Protein AF-A0A3M1JP80-F1 (afdb_monomer_lite)

Foldseek 3Di:
DVVQLVVLVVQLVVLLCQLLVLLVLLLVLLVDPVSVPPCSLPVSLVSNVVSLVSNVVSVVVNCVVPVVVVVAPLVVLLVVLQVQLVVLSVVLSVLSVPDSDNVSSVSSSVSSVSSSVSSVVSVVSVVCSVD

Structure (mmCIF, N/CA/C/O backbone):
data_AF-A0A3M1JP80-F1
#
_entry.id   AF-A0A3M1JP80-F1
#
loop_
_atom_site.group_PDB
_atom_site.id
_atom_site.type_symbol
_atom_site.label_atom_id
_atom_site.label_alt_id
_atom_site.label_comp_id
_atom_site.label_asym_id
_atom_site.label_entity_id
_atom_site.label_seq_id
_atom_site.pdbx_PDB_ins_code
_atom_site.Cartn_x
_atom_site.Cartn_y
_atom_site.Cartn_z
_atom_site.occupancy
_atom_site.B_iso_or_equiv
_atom_site.auth_seq_id
_atom_site.auth_comp_id
_atom_site.auth_asym_id
_atom_site.auth_atom_id
_atom_site.pdbx_PDB_model_num
ATOM 1 N N . MET A 1 1 ? -24.453 -5.245 15.194 1.00 61.25 1 MET A N 1
ATOM 2 C CA . MET A 1 1 ? -23.170 -4.508 15.054 1.00 61.25 1 MET A CA 1
ATOM 3 C C . MET A 1 1 ? -21.935 -5.406 14.967 1.00 61.25 1 MET A C 1
ATOM 5 O O . MET A 1 1 ? -21.081 -5.114 14.142 1.00 61.25 1 MET A O 1
ATOM 9 N N . ILE A 1 2 ? -21.832 -6.500 15.737 1.00 68.19 2 ILE A N 1
ATOM 10 C CA . ILE A 1 2 ? -20.643 -7.385 15.748 1.00 68.19 2 ILE A CA 1
ATOM 11 C C . ILE A 1 2 ? -20.326 -7.970 14.356 1.00 68.19 2 ILE A C 1
ATOM 13 O O . ILE A 1 2 ? -19.183 -7.932 13.914 1.00 68.19 2 ILE A O 1
ATOM 17 N N . PHE A 1 3 ? -21.347 -8.433 13.627 1.00 82.38 3 PHE A N 1
ATOM 18 C CA . PHE A 1 3 ? -21.185 -9.039 12.300 1.00 82.38 3 PHE A CA 1
ATOM 19 C C . PHE A 1 3 ? -20.620 -8.069 11.246 1.00 82.38 3 PHE A C 1
ATOM 21 O O . PHE A 1 3 ? -19.699 -8.415 10.511 1.00 82.38 3 PHE A O 1
ATOM 28 N N . LEU A 1 4 ? -21.111 -6.823 11.226 1.00 84.44 4 LEU A N 1
ATOM 29 C CA . LEU A 1 4 ? -20.651 -5.789 10.294 1.00 84.44 4 LEU A CA 1
ATOM 30 C C . LEU A 1 4 ? -19.176 -5.431 10.529 1.00 84.44 4 LEU A C 1
ATOM 32 O O . LEU A 1 4 ? -18.400 -5.357 9.580 1.00 84.44 4 LEU A O 1
ATOM 36 N N . GLY A 1 5 ? -18.770 -5.267 11.793 1.00 85.44 5 GLY A N 1
ATOM 37 C CA . GLY A 1 5 ? -17.376 -4.986 12.140 1.00 85.44 5 GLY A CA 1
ATOM 38 C C . GLY A 1 5 ? -16.418 -6.104 11.714 1.00 85.44 5 GLY A C 1
ATOM 39 O O . GLY A 1 5 ? -15.335 -5.822 11.201 1.00 85.44 5 GLY A O 1
ATOM 40 N N . SER A 1 6 ? -16.823 -7.368 11.865 1.00 88.25 6 SER A N 1
ATOM 41 C CA . SER A 1 6 ? -16.032 -8.520 11.412 1.00 88.25 6 SER A CA 1
ATOM 42 C C . SER A 1 6 ? -15.884 -8.568 9.890 1.00 88.25 6 SER A C 1
ATOM 44 O O . SER A 1 6 ? -14.782 -8.806 9.400 1.00 88.25 6 SER A O 1
ATOM 46 N N . ILE A 1 7 ? -16.947 -8.273 9.135 1.00 92.12 7 ILE A N 1
ATOM 47 C CA . ILE A 1 7 ? -16.883 -8.225 7.665 1.00 92.12 7 ILE A CA 1
ATOM 48 C C . ILE A 1 7 ? -15.905 -7.148 7.197 1.00 92.12 7 ILE A C 1
ATOM 50 O O . ILE A 1 7 ? -15.040 -7.428 6.370 1.00 92.12 7 ILE A O 1
ATOM 54 N N . ILE A 1 8 ? -15.997 -5.932 7.745 1.00 92.62 8 ILE A N 1
ATOM 55 C CA . ILE A 1 8 ? -15.123 -4.821 7.339 1.00 92.62 8 ILE A CA 1
ATOM 56 C C . ILE A 1 8 ? -13.649 -5.167 7.607 1.00 92.62 8 ILE A C 1
ATOM 58 O O . ILE A 1 8 ? -12.791 -4.883 6.770 1.00 92.62 8 ILE A O 1
ATOM 62 N N . LYS A 1 9 ? -13.349 -5.836 8.730 1.00 90.19 9 LYS A N 1
ATOM 63 C CA . LYS A 1 9 ? -12.000 -6.342 9.039 1.00 90.19 9 LYS A CA 1
ATOM 64 C C . LYS A 1 9 ? -11.491 -7.322 7.990 1.00 90.19 9 LYS A C 1
ATOM 66 O O . LYS A 1 9 ? -10.377 -7.150 7.500 1.00 90.19 9 LYS A O 1
ATOM 71 N N . VAL A 1 10 ? -12.306 -8.306 7.620 1.00 94.62 10 VAL A N 1
ATOM 72 C CA . VAL A 1 10 ? -11.944 -9.290 6.590 1.00 94.62 10 VAL A CA 1
ATOM 73 C C . VAL A 1 10 ? -11.722 -8.605 5.243 1.00 94.62 10 VAL A C 1
ATOM 75 O O . VAL A 1 10 ? -10.695 -8.835 4.612 1.00 94.62 10 VAL A O 1
ATOM 78 N N . VAL A 1 11 ? -12.618 -7.705 4.829 1.00 96.06 11 VAL A N 1
ATOM 79 C CA . VAL A 1 11 ? -12.479 -6.947 3.574 1.00 96.06 11 VAL A CA 1
ATOM 80 C C . VAL A 1 11 ? -11.193 -6.116 3.563 1.00 96.06 11 VAL A C 1
ATOM 82 O O . VAL A 1 11 ? -10.473 -6.121 2.567 1.00 96.06 11 VAL A O 1
ATOM 85 N N . HIS A 1 12 ? -10.862 -5.447 4.668 1.00 94.06 12 HIS A N 1
ATOM 86 C CA . HIS A 1 12 ? -9.623 -4.679 4.789 1.00 94.06 12 HIS A CA 1
ATOM 87 C C . HIS A 1 12 ? -8.377 -5.571 4.680 1.00 94.06 12 HIS A C 1
ATOM 89 O O . HIS A 1 12 ? -7.443 -5.224 3.961 1.00 94.06 12 HIS A O 1
ATOM 95 N N . LEU A 1 13 ? -8.366 -6.734 5.341 1.00 93.56 13 LEU A N 1
ATOM 96 C CA . LEU A 1 13 ? -7.254 -7.689 5.256 1.00 93.56 13 LEU A CA 1
ATOM 97 C C . LEU A 1 13 ? -7.104 -8.283 3.849 1.00 93.56 13 LEU A C 1
ATOM 99 O O . LEU A 1 13 ? -5.985 -8.402 3.354 1.00 93.56 13 LEU A O 1
ATOM 103 N N . LEU A 1 14 ? -8.212 -8.604 3.179 1.00 96.31 14 LEU A N 1
ATOM 104 C CA . LEU A 1 14 ? -8.191 -9.079 1.795 1.00 96.31 14 LEU A CA 1
ATOM 105 C C . LEU A 1 14 ? -7.657 -8.002 0.848 1.00 96.31 14 LEU A C 1
ATOM 107 O O . LEU A 1 14 ? -6.785 -8.285 0.029 1.00 96.31 14 LEU A O 1
ATOM 111 N N . ALA A 1 15 ? -8.121 -6.759 0.985 1.00 96.12 15 ALA A N 1
ATOM 112 C CA . ALA A 1 15 ? -7.622 -5.643 0.190 1.00 96.12 15 ALA A CA 1
ATOM 113 C C . ALA A 1 15 ? -6.123 -5.404 0.425 1.00 96.12 15 ALA A C 1
ATOM 115 O O . ALA A 1 15 ? -5.381 -5.175 -0.530 1.00 96.12 15 ALA A O 1
ATOM 116 N N . PHE A 1 16 ? -5.661 -5.530 1.674 1.00 95.00 16 PHE A N 1
ATOM 117 C CA . PHE A 1 16 ? -4.243 -5.462 2.021 1.00 95.00 16 PHE A CA 1
ATOM 118 C C . PHE A 1 16 ? -3.447 -6.571 1.327 1.00 95.00 16 PHE A C 1
ATOM 120 O O . PHE A 1 16 ? -2.452 -6.281 0.666 1.00 95.00 16 PHE A O 1
ATOM 127 N N . ALA A 1 17 ? -3.910 -7.821 1.408 1.00 95.44 17 ALA A N 1
ATOM 128 C CA . ALA A 1 17 ? -3.250 -8.965 0.785 1.00 95.44 17 ALA A CA 1
ATOM 129 C C . ALA A 1 17 ? -3.191 -8.843 -0.747 1.00 95.44 17 ALA A C 1
ATOM 131 O O . ALA A 1 17 ? -2.146 -9.107 -1.341 1.00 95.44 17 ALA A O 1
ATOM 132 N N . VAL A 1 18 ? -4.273 -8.391 -1.391 1.00 96.19 18 VAL A N 1
ATOM 133 C CA . VAL A 1 18 ? -4.310 -8.166 -2.846 1.00 96.19 18 VAL A CA 1
ATOM 134 C C . VAL A 1 18 ? -3.362 -7.038 -3.245 1.00 96.19 18 VAL A C 1
ATOM 136 O O . VAL A 1 18 ? -2.593 -7.193 -4.194 1.00 96.19 18 VAL A O 1
ATOM 139 N N . TRP A 1 19 ? -3.370 -5.921 -2.513 1.00 95.38 19 TRP A N 1
ATOM 140 C CA . TRP A 1 19 ? -2.461 -4.805 -2.769 1.00 95.38 19 TRP A CA 1
ATOM 141 C C . TRP A 1 19 ? -1.000 -5.252 -2.643 1.00 95.38 19 TRP A C 1
ATOM 143 O O . TRP A 1 19 ? -0.206 -5.056 -3.565 1.00 95.38 19 TRP A O 1
ATOM 153 N N . PHE A 1 20 ? -0.669 -5.931 -1.544 1.00 94.56 20 PHE A N 1
ATOM 154 C CA . PHE A 1 20 ? 0.670 -6.429 -1.247 1.00 94.56 20 PHE A CA 1
ATOM 155 C C . PHE A 1 20 ? 1.140 -7.464 -2.278 1.00 94.56 20 PHE A C 1
ATOM 157 O O . PHE A 1 20 ? 2.212 -7.321 -2.865 1.00 94.56 20 PHE A O 1
ATOM 164 N N . GLY A 1 21 ? 0.306 -8.464 -2.573 1.00 93.69 21 GLY A N 1
ATOM 165 C CA . GLY A 1 21 ? 0.598 -9.494 -3.567 1.00 93.69 21 GLY A CA 1
ATOM 166 C C . GLY A 1 21 ? 0.793 -8.912 -4.966 1.00 93.69 21 GLY A C 1
ATOM 167 O O . GLY A 1 21 ? 1.747 -9.273 -5.652 1.00 93.69 21 GLY A O 1
ATOM 168 N N . SER A 1 22 ? -0.041 -7.949 -5.370 1.00 92.56 22 SER A N 1
ATOM 169 C CA . SER A 1 22 ? 0.107 -7.279 -6.667 1.00 92.56 22 SER A CA 1
ATOM 170 C C . SER A 1 22 ? 1.452 -6.548 -6.794 1.00 92.56 22 SER A C 1
ATOM 172 O O . SER A 1 22 ? 2.104 -6.661 -7.830 1.00 92.56 22 SER A O 1
ATOM 174 N N . GLY A 1 23 ? 1.939 -5.901 -5.728 1.00 91.94 23 GLY A N 1
ATOM 175 C CA . GLY A 1 23 ? 3.266 -5.279 -5.711 1.00 91.94 23 GLY A CA 1
ATOM 176 C C . GLY A 1 23 ? 4.402 -6.287 -5.934 1.00 91.94 23 GLY A C 1
ATOM 177 O O . GLY A 1 23 ? 5.309 -6.027 -6.726 1.00 91.94 23 GLY A O 1
ATOM 178 N N . PHE A 1 24 ? 4.323 -7.472 -5.317 1.00 90.94 24 PHE A N 1
ATOM 179 C CA . PHE A 1 24 ? 5.292 -8.553 -5.546 1.00 90.94 24 PHE A CA 1
ATOM 180 C C . PHE A 1 24 ? 5.281 -9.059 -6.985 1.00 90.94 24 PHE A C 1
ATOM 182 O O . PHE A 1 24 ? 6.344 -9.217 -7.592 1.00 90.94 24 PHE A O 1
ATOM 189 N N . VAL A 1 25 ? 4.089 -9.288 -7.545 1.00 89.94 25 VAL A N 1
ATOM 190 C CA . VAL A 1 25 ? 3.956 -9.720 -8.943 1.00 89.94 25 VAL A CA 1
ATOM 191 C C . VAL A 1 25 ? 4.533 -8.657 -9.877 1.00 89.94 25 VAL A C 1
ATOM 193 O O . VAL A 1 25 ? 5.232 -9.011 -10.826 1.00 89.94 25 VAL A O 1
ATOM 196 N N . LEU A 1 26 ? 4.339 -7.365 -9.581 1.00 88.62 26 LEU A N 1
ATOM 197 C CA . LEU A 1 26 ? 4.941 -6.291 -10.366 1.00 88.62 26 LEU A CA 1
ATOM 198 C C . LEU A 1 26 ? 6.470 -6.356 -10.319 1.00 88.62 26 LEU A C 1
ATOM 200 O O . LEU A 1 26 ? 7.092 -6.425 -11.374 1.00 88.62 26 LEU A O 1
ATOM 204 N N . ILE A 1 27 ? 7.082 -6.405 -9.131 1.00 89.31 27 ILE A N 1
ATOM 205 C CA . ILE A 1 27 ? 8.549 -6.497 -8.990 1.00 89.31 27 ILE A CA 1
ATOM 206 C C . ILE A 1 27 ? 9.101 -7.701 -9.760 1.00 89.31 27 ILE A C 1
ATOM 208 O O . ILE A 1 27 ? 10.127 -7.587 -10.438 1.00 89.31 27 ILE A O 1
ATOM 212 N N . ARG A 1 28 ? 8.408 -8.843 -9.688 1.00 87.19 28 ARG A N 1
ATOM 213 C CA . ARG A 1 28 ? 8.790 -10.048 -10.425 1.00 87.19 28 ARG A CA 1
ATOM 214 C C . ARG A 1 28 ? 8.683 -9.849 -11.936 1.00 87.19 28 ARG A C 1
ATOM 216 O O . ARG A 1 28 ? 9.633 -10.179 -12.635 1.00 87.19 28 ARG A O 1
ATOM 223 N N . SER A 1 29 ? 7.594 -9.258 -12.426 1.00 84.62 29 SER A N 1
ATOM 224 C CA . SER A 1 29 ? 7.408 -8.970 -13.858 1.00 84.62 29 SER A CA 1
ATOM 225 C C . SER A 1 29 ? 8.411 -7.952 -14.412 1.00 84.62 29 SER A C 1
ATOM 227 O O . SER A 1 29 ? 8.730 -7.977 -15.591 1.00 84.62 29 SER A O 1
ATOM 229 N N . LEU A 1 30 ? 8.945 -7.070 -13.561 1.00 83.06 30 LEU A N 1
ATOM 230 C CA . LEU A 1 30 ? 10.004 -6.122 -13.921 1.00 83.06 30 LEU A CA 1
ATOM 231 C C . LEU A 1 30 ? 11.397 -6.768 -13.967 1.00 83.06 30 LEU A C 1
ATOM 233 O O . LEU A 1 30 ? 12.351 -6.116 -14.375 1.00 83.06 30 LEU A O 1
ATOM 237 N N . SER A 1 31 ? 11.535 -8.005 -13.485 1.00 79.81 31 SER A N 1
ATOM 238 C CA . SER A 1 31 ? 12.814 -8.727 -13.436 1.00 79.81 31 SER A CA 1
ATOM 239 C C . SER A 1 31 ? 12.955 -9.767 -14.550 1.00 79.81 31 SER A C 1
ATOM 241 O O . SER A 1 31 ? 13.997 -10.402 -14.650 1.00 79.81 31 SER A O 1
ATOM 243 N N . ASP A 1 32 ? 11.906 -9.976 -15.341 1.00 77.00 32 ASP A N 1
ATOM 244 C CA . ASP A 1 32 ? 11.828 -11.005 -16.372 1.00 77.00 32 ASP A CA 1
ATOM 245 C C . ASP A 1 32 ? 11.324 -10.350 -17.665 1.00 77.00 32 ASP A C 1
ATOM 247 O O . ASP A 1 32 ? 10.186 -9.887 -17.730 1.00 77.00 32 ASP A O 1
ATOM 251 N N . GLU A 1 33 ? 12.191 -10.271 -18.677 1.00 63.84 33 GLU A N 1
ATOM 252 C CA . GLU A 1 33 ? 11.917 -9.618 -19.966 1.00 63.84 33 GLU A CA 1
ATOM 253 C C . GLU A 1 33 ? 10.757 -10.283 -20.724 1.00 63.84 33 GLU A C 1
ATOM 255 O O . GLU A 1 33 ? 9.999 -9.594 -21.408 1.00 63.84 33 GLU A O 1
ATOM 260 N N . ALA A 1 34 ? 10.545 -11.594 -20.549 1.00 57.47 34 ALA A N 1
ATOM 261 C CA . ALA A 1 34 ? 9.406 -12.302 -21.132 1.00 57.47 34 ALA A CA 1
ATOM 262 C C . ALA A 1 34 ? 8.105 -12.030 -20.350 1.00 57.47 34 ALA A C 1
ATOM 264 O O . ALA A 1 34 ? 7.021 -11.942 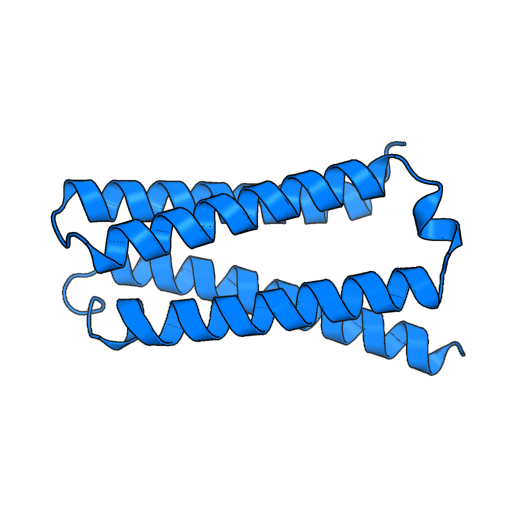-20.936 1.00 57.47 34 ALA A O 1
ATOM 265 N N . ALA A 1 35 ? 8.201 -11.845 -19.028 1.00 57.34 35 ALA A N 1
ATOM 266 C CA . ALA A 1 35 ? 7.068 -11.498 -18.166 1.00 57.34 35 ALA A CA 1
ATOM 267 C C . ALA A 1 35 ? 6.684 -10.008 -18.224 1.00 57.34 35 ALA A C 1
ATOM 269 O O . ALA A 1 35 ? 5.532 -9.672 -17.922 1.00 57.34 35 ALA A O 1
ATOM 270 N N . HIS A 1 36 ? 7.594 -9.137 -18.679 1.00 64.75 36 HIS A N 1
ATOM 271 C CA . HIS A 1 36 ? 7.392 -7.695 -18.893 1.00 64.75 36 HIS A CA 1
ATOM 272 C C . HIS A 1 36 ? 6.363 -7.358 -19.999 1.00 64.75 36 HIS A C 1
ATOM 274 O O . HIS A 1 36 ? 6.195 -6.212 -20.409 1.00 64.75 36 HIS A O 1
ATOM 280 N N . SER A 1 37 ? 5.611 -8.360 -20.461 1.00 59.97 37 SER A N 1
ATOM 281 C CA . SER A 1 37 ? 4.384 -8.213 -21.241 1.00 59.97 37 SER A CA 1
ATOM 282 C C . SER A 1 37 ? 3.453 -7.111 -20.695 1.00 59.97 37 SER A C 1
ATOM 284 O O . SER A 1 37 ? 3.409 -6.841 -19.492 1.00 59.97 37 SER A O 1
ATOM 286 N N . ARG A 1 38 ? 2.621 -6.530 -21.578 1.00 57.50 38 ARG A N 1
ATOM 287 C CA . ARG A 1 38 ? 1.578 -5.511 -21.284 1.00 57.50 38 ARG A CA 1
ATOM 288 C C . ARG A 1 38 ? 0.822 -5.716 -19.964 1.00 57.50 38 ARG A C 1
ATOM 290 O O . ARG A 1 38 ? 0.385 -4.743 -19.349 1.00 57.50 38 ARG A O 1
ATOM 297 N N . THR A 1 39 ? 0.647 -6.963 -19.540 1.00 60.94 39 THR A N 1
ATOM 298 C CA . THR A 1 39 ? 0.008 -7.380 -18.290 1.00 60.94 39 THR A CA 1
ATOM 299 C C . THR A 1 39 ? 0.686 -6.802 -17.042 1.00 60.94 39 THR A C 1
ATOM 301 O O . THR A 1 39 ? -0.011 -6.310 -16.152 1.00 60.94 39 THR A O 1
ATOM 304 N N . GLY A 1 40 ? 2.022 -6.790 -16.992 1.00 66.19 40 GLY A N 1
ATOM 305 C CA . GLY A 1 40 ? 2.797 -6.266 -15.863 1.00 66.19 40 GLY A CA 1
ATOM 306 C C . GLY A 1 40 ? 2.652 -4.754 -15.701 1.00 66.19 40 GLY A C 1
ATOM 307 O O . GLY A 1 40 ? 2.354 -4.265 -14.614 1.00 66.19 40 GLY A O 1
ATOM 308 N N . ALA A 1 41 ? 2.757 -4.013 -16.8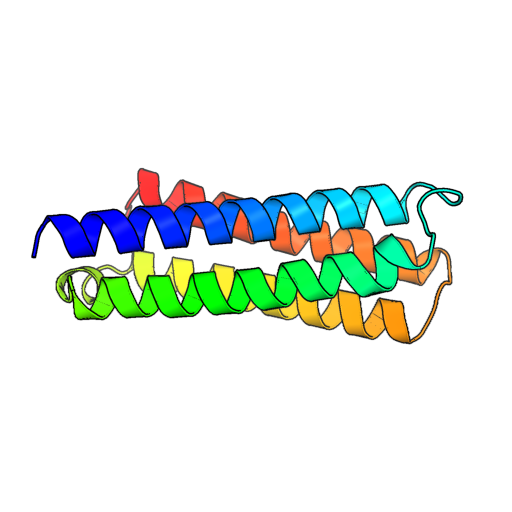06 1.00 67.81 41 ALA A N 1
ATOM 309 C CA . ALA A 1 41 ? 2.721 -2.552 -16.791 1.00 67.81 41 ALA A CA 1
ATOM 310 C C . ALA A 1 41 ? 1.310 -1.944 -16.678 1.00 67.81 41 ALA A C 1
ATOM 312 O O . ALA A 1 41 ? 1.166 -0.810 -16.223 1.00 67.81 41 ALA A O 1
ATOM 313 N N . THR A 1 42 ? 0.253 -2.674 -17.058 1.00 77.25 42 THR A N 1
ATOM 314 C CA . THR A 1 42 ? -1.111 -2.105 -17.117 1.00 77.25 42 THR A CA 1
ATOM 315 C C . THR A 1 42 ? -2.111 -2.767 -16.176 1.00 77.25 42 THR A C 1
ATOM 317 O O . THR A 1 42 ? -2.886 -2.065 -15.519 1.00 77.25 42 THR A O 1
ATOM 320 N N . THR A 1 43 ? -2.097 -4.095 -16.057 1.00 85.38 43 THR A N 1
ATOM 321 C CA . THR A 1 43 ? -3.098 -4.833 -15.274 1.00 85.38 43 THR A CA 1
ATOM 322 C C . THR A 1 43 ? -2.775 -4.788 -13.788 1.00 85.38 43 THR A C 1
ATOM 324 O O . THR A 1 43 ? -3.640 -4.438 -12.983 1.00 85.38 43 THR A O 1
ATOM 327 N N . ILE A 1 44 ? -1.523 -5.066 -13.416 1.00 88.81 44 ILE A N 1
ATOM 328 C CA . ILE A 1 44 ? -1.109 -5.096 -12.008 1.00 88.81 44 ILE A CA 1
ATOM 329 C C . ILE A 1 44 ? -1.332 -3.742 -11.321 1.00 88.81 44 ILE A C 1
ATOM 331 O O . ILE A 1 44 ? -1.967 -3.716 -10.264 1.00 88.81 44 ILE A O 1
ATOM 335 N N . PRO A 1 45 ? -0.943 -2.594 -11.912 1.00 87.75 45 PRO A N 1
ATOM 336 C CA . PRO A 1 45 ? -1.147 -1.315 -11.246 1.00 87.75 45 PRO A CA 1
ATOM 337 C C . PRO A 1 45 ? -2.627 -0.920 -11.135 1.00 87.75 45 PRO A C 1
ATOM 339 O O . PRO A 1 45 ? -3.003 -0.170 -10.232 1.00 87.75 45 PRO A O 1
ATOM 342 N N . ARG A 1 46 ? -3.495 -1.417 -12.031 1.00 90.44 46 ARG A N 1
ATOM 343 C CA . ARG A 1 46 ? -4.952 -1.249 -11.902 1.00 90.44 46 ARG A CA 1
ATOM 344 C C . ARG A 1 46 ? -5.494 -2.040 -10.717 1.00 90.44 46 ARG A C 1
ATOM 346 O O . ARG A 1 46 ? -6.214 -1.460 -9.910 1.00 90.44 46 ARG A O 1
ATOM 353 N N . ILE A 1 47 ? -5.110 -3.311 -10.580 1.00 91.94 47 ILE A N 1
ATOM 354 C CA . ILE A 1 47 ? -5.481 -4.149 -9.427 1.00 91.94 47 ILE A CA 1
ATOM 355 C C . ILE A 1 47 ? -5.004 -3.492 -8.127 1.00 91.94 47 ILE A C 1
ATOM 357 O O . ILE A 1 47 ? -5.796 -3.324 -7.202 1.00 91.94 47 ILE A O 1
ATOM 361 N N . GLN A 1 48 ? -3.750 -3.035 -8.092 1.00 92.19 48 GLN A N 1
ATOM 362 C CA . GLN A 1 48 ? -3.173 -2.349 -6.935 1.00 92.19 48 GLN A CA 1
ATOM 363 C C . GLN A 1 48 ? -3.944 -1.058 -6.598 1.00 92.19 48 GLN A C 1
ATOM 365 O O . GLN A 1 48 ? -4.204 -0.778 -5.432 1.00 92.19 48 GLN A O 1
ATOM 370 N N . GLY A 1 49 ? -4.381 -0.292 -7.605 1.00 92.31 49 GLY A N 1
ATOM 371 C CA . GLY A 1 49 ? -5.210 0.904 -7.409 1.00 92.31 49 GLY A CA 1
ATOM 372 C C . GLY A 1 49 ? -6.587 0.607 -6.803 1.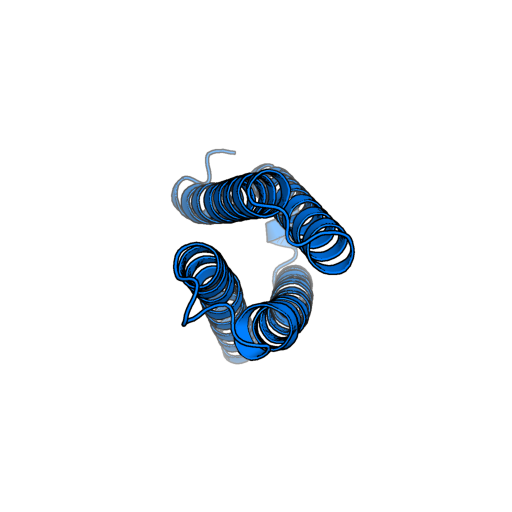00 92.31 49 GLY A C 1
ATOM 373 O O . GLY A 1 49 ? -6.987 1.260 -5.840 1.00 92.31 49 GLY A O 1
ATOM 374 N N . TRP A 1 50 ? -7.295 -0.403 -7.317 1.00 94.88 50 TRP A N 1
ATOM 375 C CA . TRP A 1 50 ? -8.589 -0.818 -6.761 1.00 94.88 50 TRP A CA 1
ATOM 376 C C . TRP A 1 50 ? -8.454 -1.375 -5.344 1.00 94.88 50 TRP A C 1
ATOM 378 O O . TRP A 1 50 ? -9.233 -1.016 -4.463 1.00 94.88 50 TRP A O 1
ATOM 388 N N . ALA A 1 51 ? -7.430 -2.193 -5.100 1.00 95.75 51 ALA A N 1
ATOM 389 C CA . ALA A 1 51 ? -7.143 -2.716 -3.772 1.00 95.75 51 ALA A CA 1
ATOM 390 C C . ALA A 1 51 ? -6.842 -1.587 -2.773 1.00 95.75 51 ALA A C 1
ATOM 392 O O . ALA A 1 51 ? -7.339 -1.625 -1.651 1.00 95.75 51 ALA A O 1
ATOM 393 N N . ALA A 1 52 ? -6.111 -0.544 -3.188 1.00 95.38 52 ALA A N 1
ATOM 394 C CA . ALA A 1 52 ? -5.843 0.626 -2.352 1.00 95.38 52 ALA A CA 1
ATOM 395 C C . ALA A 1 52 ? -7.137 1.355 -1.956 1.00 95.38 52 ALA A C 1
ATOM 397 O O . ALA A 1 52 ? -7.318 1.690 -0.787 1.00 95.38 52 ALA A O 1
ATOM 398 N N . LEU A 1 53 ? -8.057 1.552 -2.907 1.00 95.94 53 LEU A N 1
ATOM 399 C CA . LEU A 1 53 ? -9.361 2.170 -2.647 1.00 95.94 53 LEU A CA 1
ATOM 400 C C . LEU A 1 53 ? -10.182 1.371 -1.632 1.00 95.94 53 LEU A C 1
ATOM 402 O O . LEU A 1 53 ? -10.677 1.942 -0.661 1.00 95.94 53 LEU A O 1
ATOM 406 N N . VAL A 1 54 ? -10.297 0.053 -1.825 1.00 97.00 54 VAL A N 1
ATOM 407 C CA . VAL A 1 54 ? -11.036 -0.820 -0.897 1.00 97.00 54 VAL A CA 1
ATOM 408 C C . VAL A 1 54 ? -10.381 -0.823 0.483 1.00 97.00 54 VAL A C 1
ATOM 410 O O . VAL A 1 54 ? -11.077 -0.754 1.495 1.00 97.00 54 VAL A O 1
ATOM 413 N N . LEU A 1 55 ? -9.049 -0.849 0.538 1.00 95.25 55 LEU A N 1
ATOM 414 C CA . LEU A 1 55 ? -8.287 -0.833 1.782 1.00 95.25 55 LEU A CA 1
ATOM 415 C C . LEU A 1 55 ? -8.562 0.441 2.598 1.00 95.25 55 LEU A C 1
ATOM 417 O O . LEU A 1 55 ? -8.844 0.342 3.795 1.00 95.25 55 LEU A O 1
ATOM 421 N N . VAL A 1 56 ? -8.553 1.616 1.954 1.00 94.56 56 VAL A N 1
ATOM 422 C CA . VAL A 1 56 ? -8.890 2.902 2.593 1.00 94.56 56 VAL A CA 1
ATOM 423 C C . VAL A 1 56 ? -10.349 2.938 3.015 1.00 94.56 56 VAL A C 1
ATOM 425 O O . VAL A 1 56 ? -10.630 3.245 4.170 1.00 94.56 56 VAL A O 1
ATOM 428 N N . ALA A 1 57 ? -11.275 2.593 2.117 1.00 96.19 57 ALA A N 1
ATOM 429 C CA . ALA A 1 57 ? -12.705 2.628 2.407 1.00 96.19 57 ALA A CA 1
ATOM 430 C C . ALA A 1 57 ? -13.059 1.722 3.597 1.00 96.19 57 ALA A C 1
ATOM 432 O O . ALA A 1 57 ? -13.766 2.143 4.511 1.00 96.19 57 ALA A O 1
ATOM 433 N N . ALA A 1 58 ? -12.506 0.507 3.638 1.00 94.81 58 ALA A N 1
ATOM 434 C CA . ALA A 1 58 ? -12.690 -0.408 4.758 1.00 94.81 58 ALA A CA 1
ATOM 435 C C . ALA A 1 58 ? -11.999 0.096 6.037 1.00 94.81 58 ALA A C 1
ATOM 437 O O . ALA A 1 58 ? -12.547 -0.054 7.126 1.00 94.81 58 ALA A O 1
ATOM 438 N N . GLY A 1 59 ? -10.830 0.737 5.923 1.00 92.25 59 GLY A N 1
ATOM 439 C CA . GLY A 1 59 ? -10.143 1.363 7.057 1.00 92.25 59 GLY A CA 1
ATOM 440 C C . GLY A 1 59 ? -10.968 2.488 7.687 1.00 92.25 59 GLY A C 1
ATOM 441 O O . GLY A 1 59 ? -11.203 2.472 8.892 1.00 92.25 59 GLY A O 1
ATOM 442 N N . VAL A 1 60 ? -11.487 3.408 6.869 1.00 93.94 60 VAL A N 1
ATOM 443 C CA . VAL A 1 60 ? -12.411 4.469 7.305 1.00 93.94 60 VAL A CA 1
ATOM 444 C C . VAL A 1 60 ? -13.686 3.863 7.891 1.00 93.94 60 VAL A C 1
ATOM 446 O O . VAL A 1 60 ? -14.119 4.273 8.964 1.00 93.94 60 VAL A O 1
ATOM 449 N N . GLY A 1 61 ? -14.241 2.828 7.255 1.00 93.44 61 GLY A N 1
ATOM 450 C CA . GLY A 1 61 ? -15.383 2.081 7.779 1.00 93.44 61 GLY A CA 1
ATOM 451 C C . GLY A 1 61 ? -15.141 1.527 9.186 1.00 93.44 61 GLY A C 1
ATOM 452 O O . GLY A 1 61 ? -16.021 1.625 10.039 1.00 93.44 61 GLY A O 1
ATOM 453 N N . MET A 1 62 ? -13.939 1.015 9.480 1.00 90.88 62 MET A N 1
ATOM 454 C CA . MET A 1 62 ? -13.598 0.588 10.842 1.00 90.88 62 MET A CA 1
ATOM 455 C C . MET A 1 62 ? -13.548 1.743 11.836 1.00 90.88 62 MET A C 1
ATOM 457 O O . MET A 1 62 ? -13.977 1.547 12.968 1.00 90.88 62 MET A O 1
ATOM 461 N N . LEU A 1 63 ? -13.060 2.922 11.440 1.00 91.62 63 LEU A N 1
ATOM 462 C CA . LEU A 1 63 ? -13.031 4.100 12.317 1.00 91.62 63 LEU A CA 1
ATOM 463 C C . LEU A 1 63 ? -14.444 4.597 12.646 1.00 91.62 63 LEU A C 1
ATOM 465 O O . LEU A 1 63 ? -14.691 5.021 13.770 1.00 91.62 63 LEU A O 1
ATOM 469 N N . LEU A 1 64 ? -15.382 4.487 11.701 1.00 92.06 64 LEU A N 1
ATOM 470 C CA . LEU A 1 64 ? -16.790 4.824 11.936 1.00 92.06 64 LEU A CA 1
ATOM 471 C C . LEU A 1 64 ? -17.472 3.838 12.896 1.00 92.06 64 LEU A C 1
ATOM 473 O O . LEU A 1 64 ? -18.274 4.247 13.731 1.00 92.06 64 LEU A O 1
ATOM 477 N N . VAL A 1 65 ? -17.157 2.541 12.797 1.00 90.94 65 VAL A N 1
ATOM 478 C CA . VAL A 1 65 ? -17.735 1.501 13.672 1.00 90.94 65 VAL A CA 1
ATOM 479 C C . VAL A 1 65 ? -17.060 1.467 15.048 1.00 90.94 65 VAL A C 1
ATOM 481 O O . VAL A 1 65 ? -17.718 1.176 16.047 1.00 90.94 65 VAL A O 1
ATOM 484 N N . TYR A 1 66 ? -15.763 1.772 15.114 1.00 89.19 66 TYR A N 1
ATOM 485 C CA . TYR A 1 66 ? -14.954 1.758 16.332 1.00 89.19 66 TYR A CA 1
ATOM 486 C C . TYR A 1 66 ? -14.168 3.072 16.482 1.00 89.19 66 TYR A C 1
ATOM 488 O O . TYR A 1 66 ? -12.952 3.095 16.269 1.00 89.19 66 TYR A O 1
ATOM 496 N N . PRO A 1 67 ? -14.826 4.169 16.902 1.00 88.88 67 PRO A N 1
ATOM 497 C CA . PRO A 1 67 ? -14.181 5.477 17.033 1.00 88.88 67 PRO A CA 1
ATOM 498 C C . PRO A 1 67 ? -13.026 5.494 18.039 1.00 88.88 67 PRO A C 1
ATOM 500 O O . PRO A 1 67 ? -12.119 6.311 17.922 1.00 88.88 67 PRO A O 1
ATOM 503 N N . SER A 1 68 ? -13.016 4.564 19.002 1.00 86.38 68 SER A N 1
ATOM 504 C CA . SER A 1 68 ? -11.923 4.402 19.970 1.00 86.38 68 SER A CA 1
ATOM 505 C C . SER A 1 68 ? -10.563 4.139 19.315 1.00 86.38 68 SER A C 1
ATOM 507 O O . SER A 1 68 ? -9.535 4.444 19.912 1.00 86.38 68 SER A O 1
ATOM 509 N N . LEU A 1 69 ? -10.529 3.642 18.072 1.00 83.56 69 LEU A N 1
ATOM 510 C CA . LEU A 1 69 ? -9.289 3.465 17.311 1.00 83.56 69 LEU A CA 1
ATOM 511 C C . LEU A 1 69 ? -8.570 4.794 17.020 1.00 83.56 69 LEU A C 1
ATOM 513 O O . LEU A 1 69 ? -7.356 4.785 16.843 1.00 83.56 69 LEU A O 1
ATOM 517 N N . LEU A 1 70 ? -9.289 5.925 17.000 1.00 84.56 70 LEU A N 1
ATOM 518 C CA . LEU A 1 70 ? -8.718 7.259 16.766 1.00 84.56 70 LEU A CA 1
ATOM 519 C C . LEU A 1 70 ? -7.852 7.761 17.930 1.00 84.56 70 LEU A C 1
ATOM 521 O O . LEU A 1 70 ? -7.077 8.695 17.752 1.00 84.56 70 LEU A O 1
ATOM 525 N N . GLN A 1 71 ? -7.984 7.163 19.115 1.00 82.81 71 GLN A N 1
ATOM 526 C CA . GLN A 1 71 ? -7.297 7.627 20.322 1.00 82.81 71 GLN A CA 1
ATOM 527 C C . GLN A 1 71 ? -5.836 7.155 20.405 1.00 82.81 71 GLN A C 1
ATOM 529 O O . GLN A 1 71 ? -5.077 7.683 21.211 1.00 82.81 71 GLN A O 1
ATOM 534 N N . GLY A 1 72 ? -5.428 6.178 19.585 1.00 79.69 72 GLY A N 1
ATOM 535 C CA . GLY A 1 72 ? -4.082 5.601 19.619 1.00 79.69 72 GLY A CA 1
ATOM 536 C C . GLY A 1 72 ? -3.096 6.279 18.664 1.00 79.69 72 GLY A C 1
ATOM 537 O O . GLY A 1 72 ? -3.390 6.475 17.480 1.00 79.69 72 GLY A O 1
ATOM 538 N N . GLY A 1 73 ? -1.883 6.569 19.145 1.00 83.12 73 GLY A N 1
ATOM 539 C CA . GLY A 1 73 ? -0.796 7.122 18.325 1.00 83.12 73 GLY A CA 1
ATOM 540 C C . GLY A 1 73 ? -0.392 6.193 17.174 1.00 83.12 73 GLY A C 1
ATOM 541 O O . GLY A 1 73 ? -0.059 6.658 16.081 1.00 83.12 73 GLY A O 1
ATOM 542 N N . TRP A 1 74 ? -0.526 4.877 17.373 1.00 88.62 74 TRP A N 1
ATOM 543 C CA . TRP A 1 74 ? -0.265 3.859 16.351 1.00 88.62 74 TRP A CA 1
ATOM 544 C C . TRP A 1 74 ? -1.078 4.048 15.056 1.00 88.62 74 TRP A C 1
ATOM 546 O O . TRP A 1 74 ? -0.583 3.719 13.974 1.00 88.62 74 TRP A O 1
ATOM 556 N N . LEU A 1 75 ? -2.299 4.597 15.126 1.00 89.44 75 LEU A N 1
ATOM 557 C CA . LEU A 1 75 ? -3.134 4.808 13.940 1.00 89.44 75 LEU A CA 1
ATOM 558 C C . LEU A 1 75 ? -2.516 5.857 13.010 1.00 89.44 75 LEU A C 1
ATOM 560 O O . LEU A 1 75 ? -2.457 5.645 11.798 1.00 89.44 75 LEU A O 1
ATOM 564 N N . HIS A 1 76 ? -2.011 6.956 13.573 1.00 89.00 76 HIS A N 1
ATOM 565 C CA . HIS A 1 76 ? -1.363 8.025 12.814 1.00 89.00 76 HIS A CA 1
ATOM 566 C C . HIS A 1 76 ? -0.121 7.505 12.086 1.00 89.00 76 HIS A C 1
ATOM 568 O O . HIS A 1 76 ? 0.039 7.736 10.887 1.00 89.00 76 HIS A O 1
ATOM 574 N N . THR A 1 77 ? 0.709 6.720 12.776 1.00 91.19 77 THR A N 1
ATOM 575 C CA . THR A 1 77 ? 1.887 6.081 12.174 1.00 91.19 77 THR A CA 1
ATOM 576 C C . THR A 1 77 ? 1.492 5.089 11.078 1.00 91.19 77 THR A C 1
ATOM 578 O O . THR A 1 77 ? 2.112 5.072 10.014 1.00 91.19 77 THR A O 1
ATOM 581 N N . LYS A 1 78 ? 0.423 4.304 11.276 1.00 91.44 78 LYS A N 1
ATOM 582 C CA . LYS A 1 78 ? -0.095 3.388 10.248 1.00 91.44 78 LYS A CA 1
ATOM 583 C C . LYS A 1 78 ? -0.556 4.140 8.996 1.00 91.44 78 LYS A C 1
ATOM 585 O O . LYS A 1 78 ? -0.247 3.715 7.884 1.00 91.44 78 LYS A O 1
ATOM 590 N N . ILE A 1 79 ? -1.262 5.258 9.169 1.00 92.62 79 ILE A N 1
ATOM 591 C CA . ILE A 1 79 ? -1.702 6.119 8.063 1.00 92.62 79 ILE A CA 1
ATOM 592 C C . ILE A 1 79 ? -0.491 6.710 7.337 1.00 92.62 79 ILE A C 1
ATOM 594 O O . ILE A 1 79 ? -0.444 6.657 6.112 1.00 92.62 79 ILE A O 1
ATOM 598 N N . LEU A 1 80 ? 0.509 7.211 8.065 1.00 94.56 80 LEU A N 1
ATOM 599 C CA . LEU A 1 80 ? 1.727 7.759 7.468 1.00 94.56 80 LEU A CA 1
ATOM 600 C C . LEU A 1 80 ? 2.466 6.714 6.618 1.00 94.56 80 LEU A C 1
ATOM 602 O O . LEU A 1 80 ? 2.793 6.986 5.464 1.00 94.56 80 LEU A O 1
ATOM 606 N N . LEU A 1 81 ? 2.673 5.506 7.150 1.00 95.12 81 LEU A N 1
ATOM 607 C CA . LEU A 1 81 ? 3.279 4.394 6.407 1.00 95.12 81 LEU A CA 1
ATOM 608 C C . LEU A 1 81 ? 2.480 4.058 5.145 1.00 95.12 81 LEU A C 1
ATOM 610 O O . LEU A 1 81 ? 3.058 3.820 4.083 1.00 95.12 81 LEU A O 1
ATOM 614 N N . TRP A 1 82 ? 1.151 4.078 5.246 1.00 94.50 82 TRP A N 1
ATOM 615 C CA . TRP A 1 82 ? 0.275 3.830 4.110 1.00 94.50 82 TRP A CA 1
ATOM 616 C C . TRP A 1 82 ? 0.375 4.926 3.040 1.00 94.50 82 TRP A C 1
ATOM 618 O O . TRP A 1 82 ? 0.470 4.613 1.854 1.00 94.50 82 TRP A O 1
ATOM 628 N N . LEU A 1 83 ? 0.431 6.199 3.440 1.00 95.62 83 LEU A N 1
ATOM 629 C CA . LEU A 1 83 ? 0.613 7.332 2.528 1.00 95.62 83 LEU A CA 1
ATOM 630 C C . LEU A 1 83 ? 1.967 7.281 1.812 1.00 95.62 83 LEU A C 1
ATOM 632 O O . LEU A 1 83 ? 2.021 7.514 0.604 1.00 95.62 83 LEU A O 1
ATOM 636 N N . ILE A 1 84 ? 3.043 6.927 2.521 1.00 97.31 84 ILE A N 1
ATOM 637 C CA . ILE A 1 84 ? 4.371 6.740 1.919 1.00 97.31 84 ILE A CA 1
ATOM 638 C C . ILE A 1 84 ? 4.324 5.613 0.882 1.00 97.31 84 ILE A C 1
ATOM 640 O O . ILE A 1 84 ? 4.757 5.803 -0.255 1.00 97.31 84 ILE A O 1
ATOM 644 N N . ALA A 1 85 ? 3.748 4.462 1.235 1.00 96.25 85 ALA A N 1
ATOM 645 C CA . ALA A 1 85 ? 3.616 3.333 0.318 1.00 96.25 85 ALA A CA 1
ATOM 646 C C . ALA A 1 85 ? 2.794 3.688 -0.930 1.00 96.25 85 ALA A C 1
ATOM 648 O O . ALA A 1 85 ? 3.168 3.331 -2.053 1.00 96.25 85 ALA A O 1
ATOM 649 N N . LEU A 1 86 ? 1.694 4.423 -0.749 1.00 95.06 86 LEU A N 1
ATOM 650 C CA . LEU A 1 86 ? 0.872 4.905 -1.850 1.00 95.06 86 LEU A CA 1
ATOM 651 C C . LEU A 1 86 ? 1.674 5.859 -2.747 1.00 95.06 86 LEU A C 1
ATOM 653 O O . LEU A 1 86 ? 1.695 5.674 -3.964 1.00 95.06 86 LEU A O 1
ATOM 657 N N . GLY A 1 87 ? 2.381 6.827 -2.162 1.00 95.19 87 GLY A N 1
ATOM 658 C CA . GLY A 1 87 ? 3.230 7.769 -2.891 1.00 95.19 87 GLY A CA 1
ATOM 659 C C . GLY A 1 87 ? 4.288 7.061 -3.737 1.00 95.19 87 GLY A C 1
ATOM 660 O O . GLY A 1 87 ? 4.357 7.281 -4.948 1.00 95.19 87 GLY A O 1
ATOM 661 N N . LEU A 1 88 ? 5.035 6.131 -3.137 1.00 95.94 88 LEU A N 1
ATOM 662 C CA . LEU A 1 88 ? 6.027 5.309 -3.840 1.00 95.94 88 LEU A CA 1
ATOM 663 C C . LEU A 1 88 ? 5.403 4.507 -4.990 1.00 95.94 88 LEU A C 1
ATOM 665 O O . LEU A 1 88 ? 5.971 4.435 -6.080 1.00 95.94 88 LEU A O 1
ATOM 669 N N . THR A 1 89 ? 4.205 3.959 -4.784 1.00 93.56 89 THR A N 1
ATOM 670 C CA . THR A 1 89 ? 3.467 3.210 -5.811 1.00 93.56 89 THR A CA 1
ATOM 671 C C . THR A 1 89 ? 3.007 4.108 -6.962 1.00 93.56 89 THR A C 1
ATOM 673 O O . THR A 1 89 ? 3.078 3.720 -8.125 1.00 93.56 89 THR A O 1
ATOM 676 N N . HIS A 1 90 ? 2.550 5.328 -6.687 1.00 92.62 90 HIS A N 1
ATOM 677 C CA . HIS A 1 90 ? 2.182 6.273 -7.744 1.00 92.62 90 HIS A CA 1
ATOM 678 C C . HIS A 1 90 ? 3.403 6.767 -8.525 1.00 92.62 90 HIS A C 1
ATOM 680 O O . HIS A 1 90 ? 3.348 6.847 -9.754 1.00 92.62 90 HIS A O 1
ATOM 686 N N . MET A 1 91 ? 4.513 7.043 -7.837 1.00 92.94 91 MET A N 1
ATOM 687 C CA . MET A 1 91 ? 5.773 7.429 -8.474 1.00 92.94 91 MET A CA 1
ATOM 688 C C . MET A 1 91 ? 6.319 6.309 -9.362 1.00 92.94 91 MET A C 1
ATOM 690 O O . MET A 1 91 ? 6.727 6.576 -10.493 1.00 92.94 91 MET A O 1
ATOM 694 N N . SER A 1 92 ? 6.267 5.058 -8.896 1.00 91.19 92 SER A N 1
ATOM 695 C CA . SER A 1 92 ? 6.718 3.896 -9.665 1.00 91.19 92 SER A CA 1
ATOM 696 C C . SER A 1 92 ? 5.903 3.733 -10.955 1.00 91.19 92 SER A C 1
ATOM 698 O O . SER A 1 92 ? 6.477 3.580 -12.032 1.00 91.19 92 SER A O 1
ATOM 700 N N . ARG A 1 93 ? 4.575 3.898 -10.884 1.00 88.00 93 ARG A N 1
ATOM 701 C CA . ARG A 1 93 ? 3.678 3.889 -12.054 1.00 88.00 93 ARG A CA 1
ATOM 702 C C . ARG A 1 93 ? 3.964 5.030 -13.023 1.00 88.00 93 ARG A C 1
ATOM 704 O O . ARG A 1 93 ? 4.003 4.813 -14.229 1.00 88.00 93 ARG A O 1
ATOM 711 N N . ALA A 1 94 ? 4.166 6.243 -12.511 1.00 88.31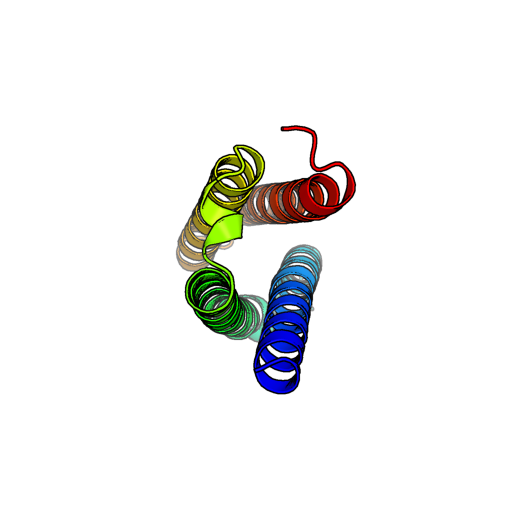 94 ALA A N 1
ATOM 712 C CA . ALA A 1 94 ? 4.487 7.395 -13.346 1.00 88.31 94 ALA A CA 1
ATOM 713 C C . ALA A 1 94 ? 5.820 7.207 -14.083 1.00 88.31 94 ALA A C 1
ATOM 715 O O . ALA A 1 94 ? 5.934 7.609 -15.239 1.00 88.31 94 ALA A O 1
ATOM 716 N N . LYS A 1 95 ? 6.811 6.582 -13.435 1.00 88.56 95 LYS A N 1
ATOM 717 C CA . LYS A 1 95 ? 8.107 6.275 -14.049 1.00 88.56 95 LYS A CA 1
ATOM 718 C C . LYS A 1 95 ? 7.984 5.171 -15.104 1.00 88.56 95 LYS A C 1
ATOM 720 O O . LYS A 1 95 ? 8.515 5.346 -16.195 1.00 88.56 95 LYS A O 1
ATOM 725 N N . LEU A 1 96 ? 7.221 4.115 -14.808 1.00 85.06 96 LEU A N 1
ATOM 726 C CA . LEU A 1 96 ? 6.945 3.013 -15.736 1.00 85.06 96 LEU A CA 1
ATOM 727 C C . LEU A 1 96 ? 6.232 3.491 -17.010 1.00 85.06 96 LEU A C 1
ATOM 729 O O . LEU A 1 96 ? 6.539 3.039 -18.096 1.00 85.06 96 LEU A O 1
ATOM 733 N N . ASN A 1 97 ? 5.336 4.474 -16.904 1.00 83.38 97 ASN A N 1
ATOM 734 C CA . ASN A 1 97 ? 4.655 5.036 -18.076 1.00 83.38 97 ASN A CA 1
ATOM 735 C C . ASN A 1 97 ? 5.539 5.959 -18.939 1.00 83.38 97 ASN A C 1
ATOM 737 O O . ASN A 1 97 ? 5.103 6.375 -20.010 1.00 83.38 97 ASN A O 1
ATOM 741 N N . ARG A 1 98 ? 6.720 6.370 -18.453 1.00 83.69 98 ARG A N 1
ATOM 742 C CA . ARG A 1 98 ? 7.578 7.373 -19.111 1.00 83.69 98 ARG A CA 1
ATOM 743 C C . ARG A 1 98 ? 8.832 6.787 -19.751 1.00 83.69 98 ARG A C 1
ATOM 745 O O . ARG A 1 98 ? 9.364 7.411 -20.661 1.00 83.69 98 ARG A O 1
ATOM 752 N N . SER A 1 99 ? 9.353 5.674 -19.240 1.00 77.06 99 SER A N 1
ATOM 753 C CA . SER A 1 99 ? 10.604 5.083 -19.718 1.00 77.06 99 SER A CA 1
ATOM 754 C C . SER A 1 99 ? 10.698 3.613 -19.334 1.00 77.06 99 SER A C 1
ATOM 756 O O . SER A 1 99 ? 10.519 3.285 -18.159 1.00 77.06 99 SER A O 1
ATOM 758 N N . ASP A 1 100 ? 11.127 2.789 -20.287 1.00 77.00 100 ASP A N 1
ATOM 759 C CA . ASP A 1 100 ? 11.411 1.360 -20.108 1.00 77.00 100 ASP A CA 1
ATOM 760 C C . ASP A 1 100 ? 12.925 1.063 -20.079 1.00 77.00 100 ASP A C 1
ATOM 762 O O . ASP A 1 100 ? 13.361 -0.060 -20.322 1.00 77.00 100 ASP A O 1
ATOM 766 N N . SER A 1 101 ? 13.766 2.069 -19.801 1.00 82.38 101 SER A N 1
ATOM 767 C CA . SER A 1 101 ? 15.210 1.856 -19.655 1.00 82.38 101 SER A CA 1
ATOM 768 C C . SER A 1 101 ? 15.543 0.966 -18.449 1.00 82.38 101 SER A C 1
ATOM 770 O O . SER A 1 101 ? 14.866 0.996 -17.424 1.00 82.38 101 SER A O 1
ATOM 772 N N . ALA A 1 102 ? 16.642 0.208 -18.509 1.00 79.44 102 ALA A N 1
ATOM 773 C CA . ALA A 1 102 ? 17.055 -0.661 -17.398 1.00 79.44 102 ALA A CA 1
ATOM 774 C C . ALA A 1 102 ? 17.154 0.095 -16.049 1.00 79.44 102 ALA A C 1
ATOM 776 O O . ALA A 1 102 ? 16.708 -0.397 -15.009 1.00 79.44 102 ALA A O 1
ATOM 777 N N . ASP A 1 103 ? 17.641 1.339 -16.070 1.00 84.44 103 ASP A N 1
ATOM 778 C CA . ASP A 1 103 ? 17.720 2.214 -14.892 1.00 84.44 103 ASP A CA 1
ATOM 779 C C . ASP A 1 103 ? 16.346 2.685 -14.380 1.00 84.44 103 ASP A C 1
ATOM 781 O O . ASP A 1 103 ? 16.142 2.885 -13.173 1.00 84.44 103 ASP A O 1
ATOM 785 N N . SER A 1 104 ? 15.365 2.882 -15.269 1.00 83.19 104 SER A N 1
ATOM 786 C CA . SER A 1 104 ? 14.002 3.210 -14.841 1.00 83.19 104 SER A CA 1
ATOM 787 C C . SER A 1 104 ? 13.362 2.003 -14.159 1.00 83.19 104 SER A C 1
ATOM 789 O O . SER A 1 104 ? 12.821 2.163 -13.061 1.00 83.19 104 SER A O 1
ATOM 791 N N . LEU A 1 105 ? 13.511 0.806 -14.731 1.00 85.44 105 LEU A N 1
ATOM 792 C CA . LEU A 1 105 ? 12.957 -0.444 -14.208 1.00 85.44 105 LEU A CA 1
ATOM 793 C C . LEU A 1 105 ? 13.559 -0.817 -12.849 1.00 85.44 105 LEU A C 1
ATOM 795 O O . LEU A 1 105 ? 12.820 -1.164 -11.923 1.00 85.44 105 LEU A O 1
ATOM 799 N N . THR A 1 106 ? 14.876 -0.681 -12.672 1.00 88.62 106 THR A N 1
ATOM 800 C CA . THR A 1 106 ? 15.524 -0.886 -11.362 1.00 88.62 106 THR A CA 1
ATOM 801 C C . THR A 1 106 ? 14.999 0.097 -10.318 1.00 88.62 106 THR A C 1
ATOM 803 O O . THR A 1 106 ? 14.671 -0.311 -9.203 1.00 88.62 106 THR A O 1
ATOM 806 N N . THR A 1 107 ? 14.814 1.371 -10.676 1.00 89.62 107 THR A N 1
ATOM 807 C CA . THR A 1 107 ? 14.226 2.358 -9.757 1.00 89.62 107 THR A CA 1
ATOM 808 C C . THR A 1 107 ? 12.785 2.002 -9.380 1.00 89.62 107 THR A C 1
ATOM 810 O O . THR A 1 107 ? 12.421 2.080 -8.207 1.00 89.62 107 THR A O 1
ATOM 813 N N . VAL A 1 108 ? 11.954 1.605 -10.351 1.00 90.69 108 VAL A N 1
ATOM 814 C CA . VAL A 1 108 ? 10.555 1.199 -10.116 1.00 90.69 108 VAL A CA 1
ATOM 815 C C . VAL A 1 108 ? 10.501 0.001 -9.165 1.00 90.69 108 VAL A C 1
ATOM 817 O O . VAL A 1 108 ? 9.678 -0.007 -8.247 1.00 90.69 108 VAL A O 1
ATOM 820 N N . ARG A 1 109 ? 11.409 -0.973 -9.322 1.00 91.19 109 ARG A N 1
ATOM 821 C CA . ARG A 1 109 ? 11.539 -2.123 -8.412 1.00 91.19 109 ARG A CA 1
ATOM 822 C C . ARG A 1 109 ? 11.858 -1.683 -6.986 1.00 91.19 109 ARG A C 1
ATOM 824 O O . ARG A 1 109 ? 11.181 -2.130 -6.064 1.00 91.19 109 ARG A O 1
ATOM 831 N N . TRP A 1 110 ? 12.825 -0.785 -6.801 1.00 93.44 110 TRP A N 1
ATOM 832 C CA . TRP A 1 110 ? 13.177 -0.266 -5.474 1.00 93.44 110 TRP A CA 1
ATOM 833 C C . TRP A 1 110 ? 12.045 0.537 -4.829 1.00 93.44 110 TRP A C 1
ATOM 835 O O . TRP A 1 110 ? 11.776 0.363 -3.643 1.00 93.44 110 TRP A O 1
ATOM 845 N N . MET A 1 111 ? 11.330 1.358 -5.602 1.00 94.25 111 MET A N 1
ATOM 846 C CA . MET A 1 111 ? 10.153 2.084 -5.110 1.00 94.25 111 MET A CA 1
ATOM 847 C C . MET A 1 111 ? 9.054 1.124 -4.646 1.00 94.25 111 MET A C 1
ATOM 849 O O . MET A 1 111 ? 8.489 1.316 -3.571 1.00 94.25 111 MET A O 1
ATOM 853 N N . GLN A 1 112 ? 8.777 0.067 -5.416 1.00 94.31 112 GLN A N 1
ATOM 854 C CA . GLN A 1 112 ? 7.796 -0.947 -5.027 1.00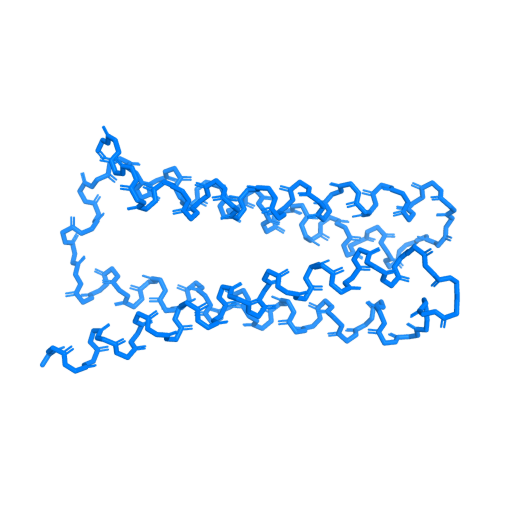 94.31 112 GLN A CA 1
ATOM 855 C C . GLN A 1 112 ? 8.255 -1.762 -3.813 1.00 94.31 112 GLN A C 1
ATOM 857 O O . GLN A 1 112 ? 7.456 -2.016 -2.916 1.00 94.31 112 GLN A O 1
ATOM 862 N N . ALA A 1 113 ? 9.540 -2.112 -3.722 1.00 94.75 113 ALA A N 1
ATOM 863 C CA . ALA A 1 113 ? 10.093 -2.778 -2.544 1.00 94.75 113 ALA A CA 1
ATOM 864 C C . ALA A 1 113 ? 9.965 -1.903 -1.284 1.00 94.75 113 ALA A C 1
ATOM 866 O O . ALA A 1 113 ? 9.540 -2.394 -0.239 1.00 94.75 113 ALA A O 1
ATOM 867 N N . GLY A 1 114 ? 10.250 -0.601 -1.390 1.00 96.00 114 GLY A N 1
ATOM 868 C CA . GLY A 1 114 ? 10.028 0.360 -0.308 1.00 96.00 114 GLY A CA 1
ATOM 869 C C . GLY A 1 114 ? 8.554 0.458 0.099 1.00 96.00 114 GLY A C 1
ATOM 870 O O . GLY A 1 114 ? 8.237 0.453 1.286 1.00 96.00 114 GLY A O 1
ATOM 871 N N . ALA A 1 115 ? 7.637 0.459 -0.872 1.00 95.81 115 ALA A N 1
ATOM 872 C CA . ALA A 1 115 ? 6.202 0.481 -0.606 1.00 95.81 115 ALA A CA 1
ATOM 873 C C . ALA A 1 115 ? 5.719 -0.792 0.121 1.00 95.81 115 ALA A C 1
ATOM 875 O O . ALA A 1 115 ? 4.925 -0.711 1.062 1.00 95.81 115 ALA A O 1
ATOM 876 N N . LEU A 1 116 ? 6.236 -1.964 -0.263 1.00 95.75 116 LEU A N 1
ATOM 877 C CA . LEU A 1 116 ? 5.974 -3.233 0.425 1.00 95.75 116 LEU A CA 1
ATOM 878 C C . LEU A 1 116 ? 6.563 -3.245 1.839 1.00 95.75 116 LEU A C 1
ATOM 880 O O . LEU A 1 116 ? 5.894 -3.700 2.765 1.00 95.75 116 LEU A O 1
ATOM 884 N N . LEU A 1 117 ? 7.767 -2.701 2.034 1.00 96.62 117 LEU A N 1
ATOM 885 C CA . LEU A 1 117 ? 8.372 -2.567 3.359 1.00 96.62 117 LEU A CA 1
ATOM 886 C C . LEU A 1 117 ? 7.495 -1.714 4.284 1.00 96.62 117 LEU A C 1
ATOM 888 O O . LEU A 1 117 ? 7.225 -2.118 5.414 1.00 96.62 117 LEU A O 1
ATOM 892 N N . CYS A 1 118 ? 6.977 -0.583 3.797 1.00 95.12 118 CYS A N 1
ATOM 893 C CA . CYS A 1 118 ? 6.024 0.233 4.548 1.00 95.12 118 CYS A CA 1
ATOM 894 C C . CYS A 1 118 ? 4.765 -0.556 4.946 1.00 95.12 118 CYS A C 1
ATOM 896 O O . CYS A 1 118 ? 4.292 -0.405 6.071 1.00 95.12 118 CYS A O 1
ATOM 898 N N . MET A 1 119 ? 4.244 -1.425 4.071 1.00 93.62 119 MET A N 1
ATOM 899 C CA . MET A 1 119 ? 3.109 -2.299 4.404 1.00 93.62 119 MET A CA 1
ATOM 900 C C . MET A 1 119 ? 3.448 -3.335 5.476 1.00 93.62 119 MET A C 1
ATOM 902 O O . MET A 1 119 ? 2.633 -3.564 6.368 1.00 93.62 119 MET A O 1
ATOM 906 N N . VAL A 1 120 ? 4.640 -3.938 5.426 1.00 94.62 120 VAL A N 1
ATOM 907 C CA . VAL A 1 120 ? 5.100 -4.872 6.469 1.00 94.62 120 VAL A CA 1
ATOM 908 C C . VAL A 1 120 ? 5.193 -4.156 7.812 1.00 94.62 120 VAL A C 1
ATOM 910 O O . VAL A 1 120 ? 4.640 -4.636 8.799 1.00 94.62 120 VAL A O 1
ATOM 913 N N . LEU A 1 121 ? 5.815 -2.976 7.850 1.00 93.94 121 LEU A N 1
ATOM 914 C CA . LEU A 1 121 ? 5.898 -2.163 9.065 1.00 93.94 121 LEU A CA 1
ATOM 915 C C . LEU A 1 121 ? 4.504 -1.786 9.586 1.00 93.94 121 LEU A C 1
ATOM 917 O O . LEU A 1 121 ? 4.252 -1.881 10.784 1.00 93.94 121 LEU A O 1
ATOM 921 N N . ALA A 1 122 ? 3.577 -1.423 8.695 1.00 91.25 122 ALA A N 1
ATOM 922 C CA . ALA A 1 122 ? 2.201 -1.095 9.059 1.00 91.25 122 ALA A CA 1
ATOM 923 C C . ALA A 1 122 ? 1.437 -2.300 9.639 1.00 91.25 122 ALA A C 1
ATOM 925 O O . ALA A 1 122 ? 0.584 -2.112 10.506 1.00 91.25 122 ALA A O 1
ATOM 926 N N . ALA A 1 123 ? 1.734 -3.520 9.179 1.00 89.50 123 ALA A N 1
ATOM 927 C CA . ALA A 1 123 ? 1.182 -4.755 9.731 1.00 89.50 123 ALA A CA 1
ATOM 928 C C . ALA A 1 123 ? 1.800 -5.094 11.100 1.00 89.50 123 ALA A C 1
ATOM 930 O O . ALA A 1 123 ? 1.066 -5.354 12.048 1.00 89.50 123 ALA A O 1
ATOM 931 N N . LEU A 1 124 ? 3.125 -5.001 11.246 1.00 89.75 124 LEU A N 1
ATOM 932 C CA . LEU A 1 124 ? 3.819 -5.236 12.523 1.00 89.75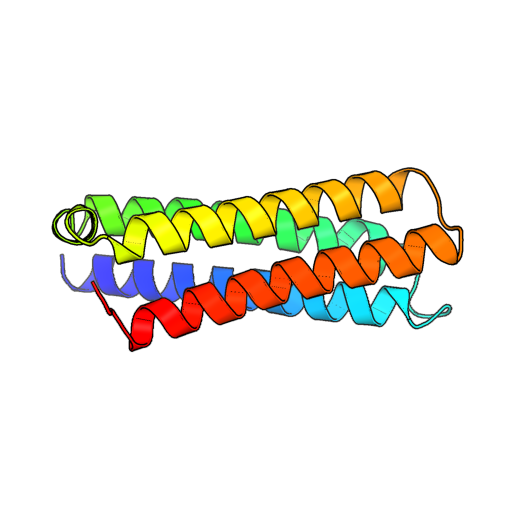 124 LEU A CA 1
ATOM 933 C C . LEU A 1 124 ? 3.408 -4.237 13.616 1.00 89.75 124 LEU A C 1
ATOM 935 O O . LEU A 1 124 ? 3.345 -4.577 14.800 1.00 89.75 124 LEU A O 1
ATOM 939 N N . LEU A 1 125 ? 3.085 -3.005 13.225 1.00 87.75 125 LEU A N 1
ATOM 940 C CA . LEU A 1 125 ? 2.601 -1.984 14.147 1.00 87.75 125 LEU A CA 1
ATOM 941 C C . LEU A 1 125 ? 1.245 -2.356 14.775 1.00 87.75 125 LEU A C 1
ATOM 943 O O . LEU A 1 125 ? 0.964 -1.966 15.907 1.00 87.75 125 LEU A O 1
ATOM 947 N N . VAL A 1 126 ? 0.415 -3.135 14.069 1.00 81.38 126 VAL A N 1
ATOM 948 C CA . VAL A 1 126 ? -0.872 -3.627 14.594 1.00 81.38 126 VAL A CA 1
ATOM 949 C C . VAL A 1 126 ? -0.675 -4.653 15.709 1.00 81.38 126 VAL A C 1
ATOM 951 O O . VAL A 1 126 ? -1.487 -4.686 16.632 1.00 81.38 126 VAL A O 1
ATOM 954 N N . GLU A 1 127 ? 0.386 -5.457 15.642 1.00 79.25 127 GLU A N 1
ATOM 955 C CA . GLU A 1 127 ? 0.688 -6.476 16.655 1.00 79.25 127 GLU A CA 1
ATOM 956 C C . GLU A 1 127 ? 1.347 -5.871 17.892 1.00 79.25 127 GLU A C 1
ATOM 958 O O . GLU A 1 127 ? 1.024 -6.227 19.021 1.00 79.25 127 GLU A O 1
ATOM 963 N N . THR A 1 128 ? 2.252 -4.915 17.686 1.00 79.62 128 THR A N 1
ATOM 964 C CA . THR A 1 128 ? 3.035 -4.340 18.784 1.00 79.62 128 THR A CA 1
ATOM 965 C C . THR A 1 128 ? 2.286 -3.261 19.566 1.00 79.62 128 THR A C 1
ATOM 967 O O . THR A 1 128 ? 2.653 -3.031 20.714 1.00 79.62 128 THR A O 1
ATOM 970 N N . LYS A 1 129 ? 1.265 -2.610 18.968 1.00 72.44 129 LYS A N 1
ATOM 971 C CA . LYS A 1 129 ? 0.484 -1.467 19.515 1.00 72.44 129 LYS A CA 1
ATOM 972 C C . LYS A 1 129 ? 1.247 -0.650 20.571 1.00 72.44 129 LYS A C 1
ATOM 974 O O . LYS A 1 129 ? 0.778 -0.532 21.701 1.00 72.44 129 LYS A O 1
ATOM 979 N N . PRO A 1 130 ? 2.434 -0.120 20.242 1.00 56.91 130 PRO A N 1
ATOM 980 C CA . PRO A 1 130 ? 3.361 0.311 21.280 1.00 56.91 130 PRO A CA 1
ATOM 981 C C . PRO A 1 130 ? 2.936 1.609 21.990 1.00 56.91 130 PRO A C 1
ATOM 983 O O . PRO A 1 130 ? 3.539 1.947 23.006 1.00 56.91 130 PRO A O 1
ATOM 986 N N . PHE A 1 131 ? 1.924 2.323 21.469 1.00 53.22 131 PHE A N 1
ATOM 987 C CA . PHE A 1 131 ? 1.452 3.629 21.951 1.00 53.22 131 PHE A CA 1
ATOM 988 C C . PHE A 1 131 ? -0.059 3.806 21.748 1.00 53.22 131 PHE A C 1
ATOM 990 O O . PHE A 1 131 ? -0.515 3.748 20.573 1.00 53.22 131 PHE A O 1
#

Sequence (131 aa):
MIFLGSIIKVVHLLAFAVWFGSGFVLIRSLSDEAAHSRTGATTIPRIQGWAALVLVAAGVGMLLVYPSLLQGGWLHTKILLWLIALGLTHMSRAKLNRSDSADSLTTVRWMQAGALLCMVLAALLVETKPF

Radius of gyration: 16.11 Å; chains: 1; bounding box: 41×20×43 Å

pLDDT: mean 87.2, std 10.2, range [53.22, 97.31]

Secondary structure (DSSP, 8-state):
-HHHHHHHHHHHHHHHHHHHHHHHHHHHHTT-TTTTSHIIIIIHHHHHHHHHHHHHHHHHHHHHH-GGGGG-HHHHHHHHHHHHHHHHHHHHHHHHTT---HHHHHHHHHHHHHHHHHHHHHHHHHHH---